Protein AF-A0AAU1N0E9-F1 (afdb_monomer)

Foldseek 3Di:
DDPPDDPDPPQQAFPDKDKFKEWAAQQKKWKFAPPDDPDDFPPPDPVVPQQWGDDQTTIMGGALDHTDIDMDMDGHHPDDGPDDPDAFSDKDKYWHQAQWIAMGHPPHGGRDDIDHHPHTDIDIDTHHDDDHDPVVVVVNVVVVPPPDD

Sequence (149 aa):
MDMHEHPQAEHEEPVRSIEQSVDVERRQFALCDGAALFGDWQLPDRSRQTEMAVNSSGVMVSSTVATHAAAVRLEFWGVEPSAAAAAPIGQVAVSLPCGTLTAWAVPHGPAGPALDLDGPGEYILRVFREGGGEEARARAQWSAGHGEG

Secondary structure (DSSP, 8-state):
-----PPP---PPPSEEEEEEEEEBTTEEEEE-TT--S-------TTTT-SEEEETTEEEEE-SSSSEEEEEEEEE-SS--S--SS--SEEEEEEETTSEEEEEETTTEE-SPPEE-SSSEEEEEEE---S-SHHHHHHHHHHHHSS--

pLDDT: mean 78.4, std 16.08, range [42.03, 96.44]

Radius of gyration: 18.05 Å; Cα contacts (8 Å, |Δi|>4): 274; chains: 1; bounding box: 51×64×35 Å

Solvent-accessible surface area (backbone atoms only — not comparable to full-atom values): 9102 Å² total; per-residue (Å²): 136,81,80,77,77,72,78,72,79,75,79,79,70,60,77,42,73,49,77,40,57,30,51,26,36,89,17,27,30,32,40,26,24,76,77,48,67,98,68,80,76,63,71,50,55,80,90,71,74,48,49,52,24,71,49,86,39,36,37,37,41,58,50,81,51,49,70,50,78,40,84,44,76,50,72,42,61,94,58,84,75,93,71,68,98,58,79,56,72,44,73,46,80,41,57,21,81,68,14,27,42,28,48,23,18,54,92,82,38,77,42,58,76,64,46,77,54,101,48,56,45,78,44,78,49,73,42,73,76,86,78,63,55,69,67,48,41,49,53,55,52,52,62,70,69,72,76,78,131

Nearest PDB structures (foldseek):
  4mqd-assembly1_A  TM=6.641E-01  e=1.451E-03  Bacillus subtilis subsp. subtilis str. 168
  6i86-assembly3_C  TM=6.618E-01  e=1.794E-02  Chondromyces crocatus
  3rfh-assembly2_D  TM=1.947E-01  e=5.590E+00  Saccharomyces cerevisiae S288C

Structure (mmCIF, N/CA/C/O backbone):
data_AF-A0AAU1N0E9-F1
#
_entry.id   AF-A0AAU1N0E9-F1
#
loop_
_atom_site.group_PDB
_atom_site.id
_atom_site.type_symbol
_atom_site.label_atom_id
_atom_site.label_alt_id
_atom_site.label_comp_id
_atom_site.label_asym_id
_atom_site.label_entity_id
_atom_site.label_seq_id
_atom_site.pdbx_PDB_ins_code
_atom_site.Cartn_x
_atom_site.Cartn_y
_atom_site.Cartn_z
_atom_site.occupancy
_atom_site.B_iso_or_equiv
_atom_site.auth_seq_id
_atom_site.auth_comp_id
_atom_site.auth_asym_id
_atom_site.auth_atom_id
_atom_site.pdbx_PDB_model_num
ATOM 1 N N . MET A 1 1 ? -17.017 47.948 0.914 1.00 53.19 1 MET A N 1
ATOM 2 C CA . MET A 1 1 ? -16.204 47.317 -0.150 1.00 53.19 1 MET A CA 1
ATOM 3 C C . MET A 1 1 ? -15.491 46.187 0.548 1.00 53.19 1 MET A C 1
ATOM 5 O O . MET A 1 1 ? -14.397 46.357 1.066 1.00 53.19 1 MET A O 1
ATOM 9 N N . ASP A 1 2 ? -16.228 45.101 0.710 1.00 49.47 2 ASP A N 1
ATOM 10 C CA . ASP A 1 2 ? -15.857 43.972 1.544 1.00 49.47 2 ASP A CA 1
ATOM 11 C C . ASP A 1 2 ? -14.946 43.075 0.717 1.00 49.47 2 ASP A C 1
ATOM 13 O O . ASP A 1 2 ? -15.370 42.441 -0.256 1.00 49.47 2 ASP A O 1
ATOM 17 N N . MET A 1 3 ? -13.659 43.123 1.062 1.00 51.66 3 MET A N 1
ATOM 18 C CA . MET A 1 3 ? -12.660 42.203 0.545 1.00 51.66 3 MET A CA 1
ATOM 19 C C . MET A 1 3 ? -13.084 40.805 0.982 1.00 51.66 3 MET A C 1
ATOM 21 O O . MET A 1 3 ? -13.037 40.480 2.163 1.00 51.66 3 MET A O 1
ATOM 25 N N . HIS A 1 4 ? -13.558 40.012 0.026 1.00 51.84 4 HIS A N 1
ATOM 26 C CA . HIS A 1 4 ? -13.767 38.592 0.235 1.00 51.84 4 HIS A CA 1
ATOM 27 C C . HIS A 1 4 ? -12.384 37.972 0.433 1.00 51.84 4 HIS A C 1
ATOM 29 O O . HIS A 1 4 ? -11.623 37.812 -0.522 1.00 51.84 4 HIS A O 1
ATOM 35 N N . GLU A 1 5 ? -12.044 37.684 1.687 1.00 49.94 5 GLU A N 1
ATOM 36 C CA . GLU A 1 5 ? -10.974 36.757 2.020 1.00 49.94 5 GLU A CA 1
ATOM 37 C C . GLU A 1 5 ? -11.333 35.417 1.376 1.00 49.94 5 GLU A C 1
ATOM 39 O O . GLU A 1 5 ? -12.307 34.760 1.742 1.00 49.94 5 GLU A O 1
ATOM 44 N N . HIS A 1 6 ? -10.581 35.048 0.341 1.00 49.25 6 HIS A N 1
ATOM 45 C CA . HIS A 1 6 ? -10.583 33.685 -0.159 1.00 49.25 6 HIS A CA 1
ATOM 46 C C . HIS A 1 6 ? -10.089 32.796 0.988 1.00 49.25 6 HIS A C 1
ATOM 48 O O . HIS A 1 6 ? -8.965 33.025 1.444 1.00 49.25 6 HIS A O 1
ATOM 54 N N . PRO A 1 7 ? -10.864 31.805 1.463 1.00 50.69 7 PRO A N 1
ATOM 55 C CA . PRO A 1 7 ? -10.317 30.826 2.384 1.00 50.69 7 PRO A CA 1
ATOM 56 C C . PRO A 1 7 ? -9.157 30.145 1.659 1.00 50.69 7 PRO A C 1
ATOM 58 O O . PRO A 1 7 ? -9.334 29.569 0.581 1.00 50.69 7 PRO A O 1
ATOM 61 N N . GLN A 1 8 ? -7.949 30.297 2.202 1.00 48.31 8 GLN A N 1
ATOM 62 C CA . GLN A 1 8 ? -6.824 29.474 1.789 1.00 48.31 8 GLN A CA 1
ATOM 63 C C . GLN A 1 8 ? -7.288 28.033 1.973 1.00 48.31 8 GLN A C 1
ATOM 65 O O . GLN A 1 8 ? -7.763 27.696 3.054 1.00 48.31 8 GLN A O 1
ATOM 70 N N . ALA A 1 9 ? -7.240 27.227 0.910 1.00 49.09 9 ALA A N 1
ATOM 71 C CA . ALA A 1 9 ? -7.505 25.803 1.019 1.00 49.09 9 ALA A CA 1
ATOM 72 C C . ALA A 1 9 ? -6.553 25.269 2.090 1.00 49.09 9 ALA A C 1
ATOM 74 O O . ALA A 1 9 ? -5.336 25.273 1.900 1.00 49.09 9 ALA A O 1
ATOM 75 N N . GLU A 1 10 ? -7.107 24.951 3.255 1.00 52.44 10 GLU A N 1
ATOM 76 C CA . GLU A 1 10 ? -6.361 24.385 4.360 1.00 52.44 10 GLU A CA 1
ATOM 77 C C . GLU A 1 10 ? -5.794 23.079 3.813 1.00 52.44 10 GLU A C 1
ATOM 79 O O . GLU A 1 10 ? -6.543 22.198 3.395 1.00 52.44 10 GLU A O 1
ATOM 84 N N . HIS A 1 11 ? -4.471 23.010 3.676 1.00 54.38 11 HIS A N 1
ATOM 85 C CA . HIS A 1 11 ? -3.808 21.778 3.291 1.00 54.38 11 HIS A CA 1
ATOM 86 C C . HIS A 1 11 ? -4.067 20.793 4.426 1.00 54.38 11 HIS A C 1
ATOM 88 O O . HIS A 1 11 ? -3.412 20.855 5.461 1.00 54.38 11 HIS A O 1
ATOM 94 N N . GLU A 1 12 ? -5.084 19.952 4.264 1.00 71.50 12 GLU A N 1
ATOM 95 C CA . GLU A 1 12 ? -5.344 18.860 5.186 1.00 71.50 12 GLU A CA 1
ATOM 96 C C . GLU A 1 12 ? -4.079 17.995 5.218 1.00 71.50 12 GLU A C 1
ATOM 98 O O . GLU A 1 12 ? -3.540 17.628 4.173 1.00 71.50 12 GLU A O 1
ATOM 103 N N . GLU A 1 13 ? -3.561 17.739 6.415 1.00 84.06 13 GLU A N 1
ATOM 104 C CA . GLU A 1 13 ? -2.393 16.890 6.632 1.00 84.06 13 GLU A CA 1
ATOM 105 C C . GLU A 1 13 ? -2.852 15.484 7.044 1.00 84.06 13 GLU A C 1
ATOM 107 O O . GLU A 1 13 ? -3.912 15.335 7.668 1.00 84.06 13 GLU A O 1
ATOM 112 N N . PRO A 1 14 ? -2.076 14.432 6.729 1.00 91.31 14 PRO A N 1
ATOM 113 C CA . PRO A 1 14 ? -2.400 13.095 7.196 1.00 91.31 14 PRO A CA 1
ATOM 114 C C . PRO A 1 14 ? -2.378 13.050 8.728 1.00 91.31 14 PRO A C 1
ATOM 116 O O . PRO A 1 14 ? -1.497 13.612 9.375 1.00 91.31 14 PRO A O 1
ATOM 119 N N . VAL A 1 15 ? -3.320 12.310 9.315 1.00 93.81 15 VAL A N 1
ATOM 120 C CA . VAL A 1 15 ? -3.398 12.084 10.769 1.00 93.81 15 VAL A CA 1
ATOM 121 C C . VAL A 1 15 ? -2.130 11.393 11.266 1.00 93.81 15 VAL A C 1
ATOM 123 O O . VAL A 1 15 ? -1.621 11.703 12.341 1.00 93.81 15 VAL A O 1
ATOM 126 N N . ARG A 1 16 ? -1.630 10.434 10.480 1.00 95.19 16 ARG A N 1
ATOM 127 C CA . ARG A 1 16 ? -0.379 9.709 10.716 1.00 95.19 16 ARG A CA 1
ATOM 128 C C . ARG A 1 16 ? 0.291 9.412 9.385 1.00 95.19 16 ARG A C 1
ATOM 130 O O . ARG A 1 16 ? -0.388 9.098 8.408 1.00 95.19 16 ARG A O 1
ATOM 137 N N . SER A 1 17 ? 1.616 9.439 9.362 1.00 95.44 17 SER A N 1
ATOM 1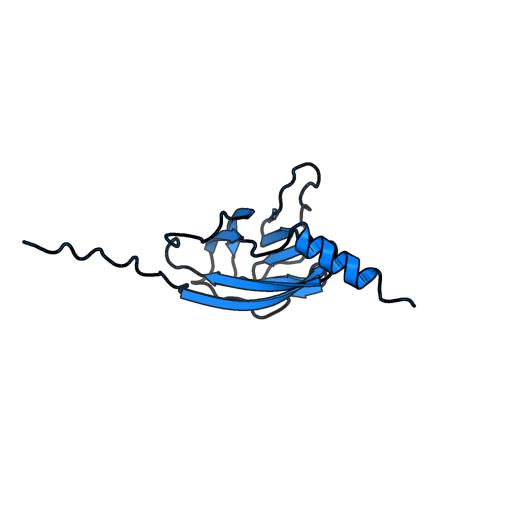38 C CA . SER A 1 17 ? 2.393 9.009 8.206 1.00 95.44 17 SER A CA 1
ATOM 139 C C . SER A 1 17 ? 3.681 8.315 8.626 1.00 95.44 17 SER A C 1
ATOM 141 O O . S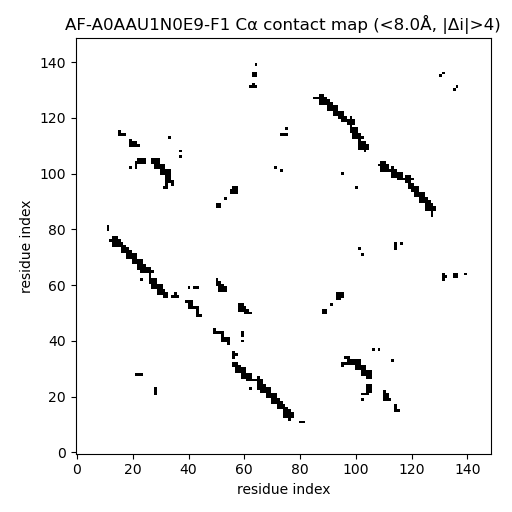ER A 1 17 ? 4.253 8.608 9.677 1.00 95.44 17 SER A O 1
ATOM 143 N N . ILE A 1 18 ? 4.124 7.373 7.798 1.00 96.44 18 ILE A N 1
ATOM 144 C CA . ILE A 1 18 ? 5.448 6.760 7.895 1.00 96.44 18 ILE A CA 1
ATOM 145 C C . ILE A 1 18 ? 6.069 6.660 6.508 1.00 96.44 18 ILE A C 1
ATOM 147 O O . ILE A 1 18 ? 5.372 6.506 5.505 1.00 96.44 18 ILE A O 1
ATOM 151 N N . GLU A 1 19 ? 7.393 6.703 6.465 1.00 95.56 19 GLU A N 1
ATOM 152 C CA . GLU A 1 19 ? 8.175 6.423 5.267 1.00 95.56 19 GLU A CA 1
ATOM 153 C C . GLU A 1 19 ? 9.021 5.175 5.497 1.00 95.56 19 GLU A C 1
ATOM 155 O O . GLU A 1 19 ? 9.612 4.988 6.563 1.00 95.56 19 GLU A O 1
ATOM 160 N N . GLN A 1 20 ? 9.079 4.310 4.490 1.00 94.31 20 GLN A N 1
ATOM 161 C CA . GLN A 1 20 ? 9.893 3.103 4.520 1.00 94.31 20 GLN A CA 1
ATOM 162 C C . GLN A 1 20 ? 10.442 2.764 3.138 1.00 94.31 20 GLN A C 1
ATOM 164 O O . GLN A 1 20 ? 9.890 3.156 2.111 1.00 94.31 20 GLN A O 1
ATOM 169 N N . SER A 1 21 ? 11.531 2.000 3.117 1.00 94.00 21 SER A N 1
ATOM 170 C CA . SER A 1 21 ? 12.049 1.387 1.896 1.00 94.00 21 SER A CA 1
ATOM 171 C C . SER A 1 21 ? 11.503 -0.030 1.775 1.00 94.00 21 SER A C 1
ATOM 173 O O . SER A 1 21 ? 11.501 -0.770 2.756 1.00 94.00 21 SER A O 1
ATOM 175 N N . VAL A 1 22 ? 11.068 -0.422 0.582 1.00 94.44 22 VAL A N 1
ATOM 176 C CA . VAL A 1 22 ? 10.684 -1.801 0.264 1.00 94.44 22 VAL A CA 1
ATOM 177 C C . VAL A 1 22 ? 11.486 -2.302 -0.923 1.00 94.44 22 VAL A C 1
ATOM 179 O O . VAL A 1 22 ? 11.568 -1.638 -1.958 1.00 94.44 22 VAL A O 1
ATOM 182 N N . ASP A 1 23 ? 12.065 -3.489 -0.783 1.00 93.69 23 ASP A N 1
ATOM 183 C CA . ASP A 1 23 ? 12.698 -4.157 -1.909 1.00 93.69 23 ASP A CA 1
ATOM 184 C C . ASP A 1 23 ? 11.617 -4.656 -2.865 1.00 93.69 23 ASP A C 1
ATOM 186 O O . ASP A 1 23 ? 10.774 -5.495 -2.536 1.00 93.69 23 ASP A O 1
ATOM 190 N N . VAL A 1 24 ? 11.634 -4.101 -4.071 1.00 90.44 24 VAL A N 1
ATOM 191 C CA . VAL A 1 24 ? 10.813 -4.566 -5.175 1.00 90.44 24 VAL A CA 1
ATOM 192 C C . VAL A 1 24 ? 11.583 -5.659 -5.879 1.00 90.44 24 VAL A C 1
ATOM 194 O O . VAL A 1 24 ? 12.665 -5.420 -6.414 1.00 90.44 24 VAL A O 1
ATOM 197 N N . GLU A 1 25 ? 10.977 -6.834 -5.963 1.00 86.69 25 GLU A N 1
ATOM 198 C CA . GLU A 1 25 ? 11.468 -7.939 -6.770 1.00 86.69 25 GLU A CA 1
ATOM 199 C C . GLU A 1 25 ? 10.406 -8.348 -7.774 1.00 86.69 25 GLU A C 1
ATOM 201 O O . GLU A 1 25 ? 9.207 -8.261 -7.516 1.00 86.69 25 GLU A O 1
ATOM 206 N N . ARG A 1 26 ? 10.835 -8.798 -8.957 1.00 85.31 26 ARG A N 1
ATOM 207 C CA . ARG A 1 26 ? 9.920 -9.233 -10.027 1.00 85.31 26 ARG A CA 1
ATOM 208 C C . ARG A 1 26 ? 8.838 -8.191 -10.347 1.00 85.31 26 ARG A C 1
ATOM 210 O O . ARG A 1 26 ? 7.754 -8.565 -10.789 1.00 85.31 26 ARG A O 1
ATOM 217 N N . ARG A 1 27 ? 9.164 -6.899 -10.198 1.00 88.19 27 ARG A N 1
ATOM 218 C CA . ARG A 1 27 ? 8.263 -5.749 -10.399 1.00 88.19 27 ARG A CA 1
ATOM 219 C C . ARG A 1 27 ? 7.119 -5.648 -9.393 1.00 88.19 27 ARG A C 1
ATOM 221 O O . ARG A 1 27 ? 6.104 -5.060 -9.742 1.00 88.19 27 ARG A O 1
ATOM 228 N N . GLN A 1 28 ? 7.226 -6.194 -8.188 1.00 89.62 28 GLN A N 1
ATOM 229 C CA . GLN A 1 28 ? 6.114 -6.142 -7.241 1.00 89.62 28 GLN A CA 1
ATOM 230 C C . GLN A 1 28 ? 6.552 -6.022 -5.784 1.00 89.62 28 GLN A C 1
ATOM 232 O O . GLN A 1 28 ? 7.620 -6.485 -5.390 1.00 89.62 28 GLN A O 1
ATOM 237 N N . PHE A 1 29 ? 5.673 -5.413 -5.001 1.00 92.00 29 PHE A N 1
ATOM 238 C CA . PHE A 1 29 ? 5.659 -5.420 -3.541 1.00 92.00 29 PHE A CA 1
ATOM 239 C C . PHE A 1 29 ? 4.192 -5.431 -3.086 1.00 92.00 29 PHE A C 1
ATOM 241 O O . PHE A 1 29 ? 3.292 -5.310 -3.921 1.00 92.00 29 PHE A O 1
ATOM 248 N N . ALA A 1 30 ? 3.923 -5.599 -1.795 1.00 92.06 30 ALA A N 1
ATOM 249 C CA . ALA A 1 30 ? 2.554 -5.592 -1.279 1.00 92.06 30 ALA A CA 1
ATOM 250 C C . ALA A 1 30 ? 2.363 -4.585 -0.140 1.00 92.06 30 ALA A C 1
ATOM 252 O O . ALA A 1 30 ? 3.324 -4.183 0.504 1.00 92.06 30 ALA A O 1
ATOM 253 N N . LEU A 1 31 ? 1.121 -4.173 0.081 1.00 93.19 31 LEU A N 1
ATOM 254 C CA . LEU A 1 31 ? 0.642 -3.375 1.203 1.00 93.19 31 LEU A CA 1
ATOM 255 C C . LEU A 1 31 ? -0.375 -4.233 1.951 1.00 93.19 31 LEU A C 1
ATOM 257 O O . LEU A 1 31 ? -1.402 -4.590 1.374 1.00 93.19 31 LEU A O 1
ATOM 261 N N . CYS A 1 32 ? -0.078 -4.597 3.192 1.00 90.31 32 CYS A N 1
ATOM 262 C CA . CYS A 1 32 ? -0.800 -5.651 3.901 1.00 90.31 32 CYS A CA 1
ATOM 263 C C . CYS A 1 32 ? -1.134 -5.261 5.337 1.00 90.31 32 CYS A C 1
ATOM 265 O O . CYS A 1 32 ? -0.413 -4.474 5.956 1.00 90.31 32 CYS A O 1
ATOM 267 N N . ASP A 1 33 ? -2.177 -5.894 5.872 1.00 90.69 33 ASP A N 1
ATOM 268 C CA . ASP A 1 33 ? -2.430 -5.921 7.313 1.00 90.69 33 ASP A CA 1
ATOM 269 C C . ASP A 1 33 ? -1.299 -6.655 8.058 1.00 90.69 33 ASP A C 1
ATOM 271 O O . ASP A 1 33 ? -0.659 -7.559 7.508 1.00 90.69 33 ASP A O 1
ATOM 275 N N . GLY A 1 34 ? -1.059 -6.299 9.322 1.00 81.31 34 GLY A N 1
ATOM 276 C CA . GLY A 1 34 ? -0.041 -6.944 10.156 1.00 81.31 34 GLY A CA 1
ATOM 277 C C . GLY A 1 34 ? -0.240 -8.453 10.367 1.00 81.31 34 GLY A C 1
ATOM 278 O O . GLY A 1 34 ? 0.744 -9.159 10.586 1.00 81.31 34 GLY A O 1
ATOM 279 N N . ALA A 1 35 ? -1.471 -8.969 10.267 1.00 77.31 35 ALA A N 1
ATOM 280 C CA . ALA A 1 35 ? -1.770 -10.402 10.356 1.00 77.31 35 ALA A CA 1
ATOM 281 C C . ALA A 1 35 ? -1.838 -11.116 8.998 1.00 77.31 35 ALA A C 1
ATOM 283 O O . ALA A 1 35 ? -2.162 -12.307 8.953 1.00 77.31 35 ALA A O 1
ATOM 284 N N . ALA A 1 36 ? -1.544 -10.433 7.888 1.00 73.06 36 ALA A N 1
ATOM 285 C CA . ALA A 1 36 ? -1.562 -11.054 6.572 1.00 73.06 36 ALA A CA 1
ATOM 286 C C . ALA A 1 36 ? -0.567 -12.226 6.506 1.00 73.06 36 ALA A C 1
ATOM 288 O O . ALA A 1 36 ? 0.642 -12.057 6.656 1.00 73.06 36 ALA A O 1
ATOM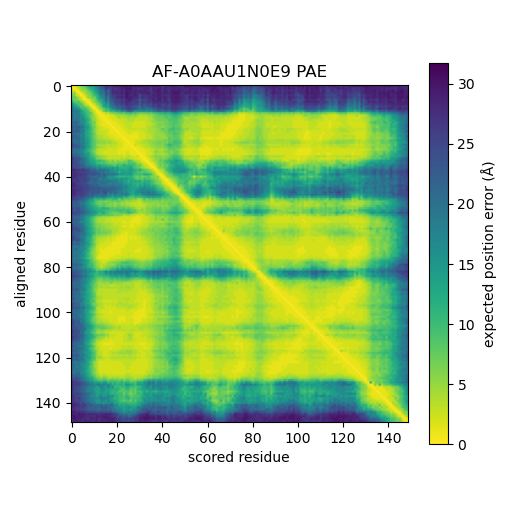 289 N N . LEU A 1 37 ? -1.074 -13.431 6.245 1.00 65.19 37 LEU A N 1
ATOM 290 C CA . LEU A 1 37 ? -0.236 -14.570 5.889 1.00 65.19 37 LEU A CA 1
ATOM 291 C C . LEU A 1 37 ? 0.081 -14.482 4.397 1.00 65.19 37 LEU A C 1
ATOM 293 O O . LEU A 1 37 ? -0.803 -14.223 3.580 1.00 65.19 37 LEU A O 1
ATOM 297 N N . PHE A 1 38 ? 1.340 -14.709 4.021 1.00 60.53 38 PHE A N 1
ATOM 298 C CA . PHE A 1 38 ? 1.709 -14.782 2.612 1.00 60.53 38 PHE A CA 1
ATOM 299 C C . PHE A 1 38 ? 1.106 -16.053 1.990 1.00 60.53 38 PHE A C 1
ATOM 301 O O . PHE A 1 38 ? 1.684 -17.135 2.064 1.00 60.53 38 PHE A O 1
ATOM 308 N N . GLY A 1 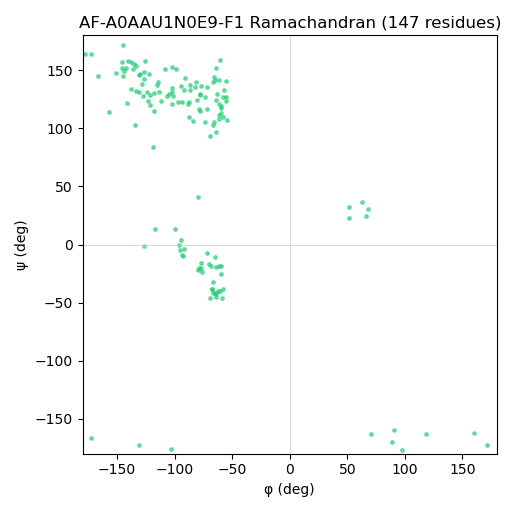39 ? -0.083 -15.920 1.407 1.00 55.94 39 GLY A N 1
ATOM 309 C CA . GLY A 1 39 ? -0.832 -16.986 0.750 1.00 55.94 39 GLY A CA 1
ATOM 310 C C . GLY A 1 39 ? -1.973 -16.393 -0.076 1.00 55.94 39 GLY A C 1
ATOM 311 O O . GLY A 1 39 ? -2.521 -15.358 0.282 1.00 55.94 39 GLY A O 1
ATOM 312 N N . ASP A 1 40 ? -2.285 -17.008 -1.216 1.00 59.28 40 ASP A N 1
ATOM 313 C CA . ASP A 1 40 ? -3.410 -16.647 -2.097 1.00 59.28 40 ASP A CA 1
ATOM 314 C C . ASP A 1 40 ? -3.381 -15.245 -2.729 1.00 59.28 40 ASP A C 1
ATOM 316 O O . ASP A 1 40 ? -4.408 -14.604 -2.961 1.00 59.28 40 ASP A O 1
ATOM 320 N N . TRP A 1 41 ? -2.195 -14.761 -3.098 1.00 63.09 41 TRP A N 1
ATOM 321 C CA . TRP A 1 41 ? -2.108 -13.628 -4.016 1.00 63.09 41 TRP A CA 1
ATOM 322 C C . TRP A 1 41 ? -2.456 -14.075 -5.438 1.00 63.09 41 TRP A C 1
ATOM 324 O O . TRP A 1 41 ? -1.643 -14.703 -6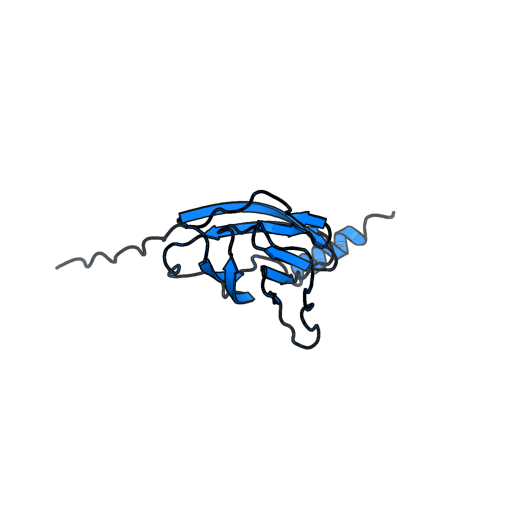.121 1.00 63.09 41 TRP A O 1
ATOM 334 N N . GLN A 1 42 ? -3.647 -13.715 -5.920 1.00 56.78 42 GLN A N 1
ATOM 335 C CA . GLN A 1 42 ? -3.893 -13.698 -7.358 1.00 56.78 42 GLN A CA 1
ATOM 336 C C . GLN A 1 42 ? -3.014 -12.603 -7.962 1.00 56.78 42 GLN A C 1
ATOM 338 O O . GLN A 1 42 ? -3.261 -11.415 -7.767 1.00 56.78 42 GLN A O 1
ATOM 343 N N . LEU A 1 43 ? -1.940 -13.010 -8.643 1.00 56.81 43 LEU A N 1
ATOM 344 C CA . LEU A 1 43 ? -1.055 -12.077 -9.334 1.00 56.81 43 LEU A CA 1
ATOM 345 C C . LEU A 1 43 ? -1.881 -11.227 -10.310 1.00 56.81 43 LEU A C 1
ATOM 347 O O . LEU A 1 43 ? -2.769 -11.776 -10.972 1.00 56.81 43 LEU A O 1
ATOM 351 N N . PRO A 1 44 ? -1.588 -9.920 -10.435 1.00 54.59 44 PRO A N 1
ATOM 352 C CA . PRO A 1 44 ? -2.284 -9.081 -11.394 1.00 54.59 44 PRO A CA 1
ATOM 353 C C . PRO A 1 44 ? -2.155 -9.699 -12.785 1.00 54.59 44 PRO A C 1
ATOM 355 O O . PRO A 1 44 ? -1.056 -10.036 -13.242 1.00 54.59 44 PRO A O 1
ATOM 358 N N . ASP A 1 45 ? -3.299 -9.893 -13.440 1.00 50.84 45 ASP A N 1
ATOM 359 C CA . ASP A 1 45 ? -3.345 -10.429 -14.790 1.00 50.84 45 ASP A CA 1
ATOM 360 C C . ASP A 1 45 ? -2.595 -9.463 -15.711 1.00 50.84 45 ASP A C 1
ATOM 362 O O . ASP A 1 45 ? -3.034 -8.340 -15.975 1.00 50.84 45 ASP A O 1
ATOM 366 N N . ARG A 1 46 ? -1.438 -9.910 -16.211 1.00 51.91 46 ARG A N 1
ATOM 367 C CA . ARG A 1 46 ? -0.572 -9.113 -17.088 1.00 51.91 46 ARG A CA 1
ATOM 368 C C . ARG A 1 46 ? -1.276 -8.690 -18.380 1.00 51.91 46 ARG A C 1
ATOM 370 O O . ARG A 1 46 ? -0.811 -7.755 -19.025 1.00 51.91 46 ARG A O 1
ATOM 377 N N . SER A 1 47 ? -2.377 -9.349 -18.756 1.00 46.22 47 SER A N 1
ATOM 378 C CA . SER A 1 47 ? -3.190 -8.983 -19.919 1.00 46.22 47 SER A CA 1
ATOM 379 C C . SER A 1 47 ? -4.124 -7.794 -19.665 1.00 46.22 47 SER A C 1
ATOM 381 O O . SER A 1 47 ? -4.529 -7.132 -20.619 1.00 46.22 47 SER A O 1
ATOM 383 N N . ARG A 1 48 ? -4.431 -7.475 -18.398 1.00 45.81 48 ARG A N 1
ATOM 384 C CA . ARG A 1 48 ? -5.389 -6.421 -18.020 1.00 45.81 48 ARG A CA 1
ATOM 385 C C . ARG A 1 48 ? -4.761 -5.065 -17.698 1.00 45.81 48 ARG A C 1
ATOM 387 O O . ARG A 1 48 ? -5.499 -4.137 -17.392 1.00 45.81 48 ARG A O 1
ATOM 394 N N . GLN A 1 49 ? -3.432 -4.938 -17.765 1.00 52.53 49 GLN A N 1
ATOM 395 C CA . GLN A 1 49 ? -2.697 -3.712 -17.397 1.00 52.53 49 GLN A CA 1
ATOM 396 C C . GLN A 1 49 ? -3.048 -3.164 -15.999 1.00 52.53 49 GLN A C 1
ATOM 398 O O . GLN A 1 49 ? -2.869 -1.980 -15.732 1.00 52.53 49 GLN A O 1
ATOM 403 N N . THR A 1 50 ? -3.555 -3.995 -15.090 1.00 58.72 50 THR A N 1
ATOM 404 C CA . THR A 1 50 ? -3.897 -3.540 -13.743 1.00 58.72 50 THR A CA 1
ATOM 405 C C . THR A 1 50 ? -2.625 -3.431 -12.916 1.00 58.72 50 THR A C 1
ATOM 407 O O . THR A 1 50 ? -1.964 -4.434 -12.650 1.00 58.72 50 THR A O 1
ATOM 410 N N . GLU A 1 51 ? -2.282 -2.209 -12.509 1.00 76.75 51 GLU A N 1
ATOM 411 C CA . GLU A 1 51 ? -1.086 -1.923 -11.703 1.00 76.75 51 GLU A CA 1
ATOM 412 C C . GLU A 1 51 ? -1.226 -2.407 -10.249 1.00 76.75 51 GLU A C 1
ATOM 414 O O . GLU A 1 51 ? -0.248 -2.410 -9.503 1.00 76.75 51 GLU A O 1
ATOM 419 N N . ME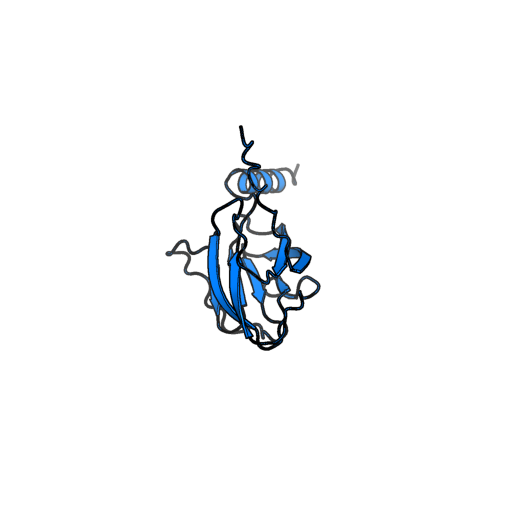T A 1 52 ? -2.422 -2.869 -9.867 1.00 83.06 52 MET A N 1
ATOM 420 C CA . MET A 1 52 ? -2.745 -3.414 -8.553 1.00 83.06 52 MET A CA 1
ATOM 421 C C . MET A 1 52 ? -3.487 -4.752 -8.661 1.00 83.06 52 MET A C 1
ATOM 423 O O . MET A 1 52 ? -4.310 -4.947 -9.556 1.00 83.06 52 MET A O 1
ATOM 427 N N . ALA A 1 53 ? -3.228 -5.648 -7.710 1.00 81.38 53 ALA A N 1
ATOM 428 C CA . ALA A 1 53 ? -4.052 -6.825 -7.434 1.00 81.38 53 ALA A CA 1
ATOM 429 C C . ALA A 1 53 ? -4.433 -6.854 -5.957 1.00 81.38 53 ALA A C 1
ATOM 431 O O . ALA A 1 53 ? -3.668 -6.398 -5.114 1.00 81.38 53 ALA A O 1
ATOM 432 N N . VAL A 1 54 ? -5.609 -7.384 -5.641 1.00 79.31 54 VAL A N 1
ATOM 433 C CA . VAL A 1 54 ? -6.202 -7.279 -4.304 1.00 79.31 54 VAL A CA 1
ATOM 434 C C . VAL A 1 54 ? -6.594 -8.664 -3.827 1.00 79.31 54 VAL A C 1
ATOM 436 O O . VAL A 1 54 ? -7.137 -9.452 -4.600 1.00 79.31 54 VAL A O 1
ATOM 439 N N . ASN A 1 55 ? -6.325 -8.955 -2.561 1.00 75.12 55 ASN A N 1
ATOM 440 C CA . ASN A 1 55 ? -6.849 -10.133 -1.883 1.00 75.12 55 ASN A CA 1
ATOM 441 C C . ASN A 1 55 ? -7.461 -9.736 -0.530 1.00 75.12 55 ASN A C 1
ATOM 443 O O . ASN A 1 55 ? -7.587 -8.556 -0.207 1.00 75.12 55 ASN A O 1
ATOM 447 N N . SER A 1 56 ? -7.849 -10.730 0.266 1.00 71.12 56 SER A N 1
ATOM 448 C CA . SER A 1 56 ? -8.447 -10.529 1.591 1.00 71.12 56 SER A CA 1
ATOM 449 C C . SER A 1 56 ? -7.517 -9.886 2.624 1.00 71.12 56 SER A C 1
ATOM 451 O O . SER A 1 56 ? -7.975 -9.560 3.712 1.00 71.12 56 SER A O 1
ATOM 453 N N . SER A 1 57 ? -6.224 -9.758 2.330 1.00 73.38 57 SER A N 1
ATOM 454 C CA . SER A 1 57 ? -5.191 -9.407 3.311 1.00 73.38 57 SER A CA 1
ATOM 455 C C . SER A 1 57 ? -4.334 -8.212 2.890 1.00 73.38 57 SER A C 1
ATOM 457 O O . SER A 1 57 ? -3.457 -7.793 3.647 1.00 73.38 57 SER A O 1
ATOM 459 N N . GLY A 1 58 ? -4.582 -7.646 1.705 1.00 85.00 58 GLY A N 1
ATOM 460 C CA . GLY A 1 58 ? -3.883 -6.467 1.226 1.00 85.00 58 GLY A CA 1
ATOM 461 C C . GLY A 1 58 ? -3.957 -6.256 -0.284 1.00 85.00 58 GLY A C 1
ATOM 462 O O . GLY A 1 58 ? -4.787 -6.820 -1.002 1.00 85.00 58 GLY A O 1
ATOM 463 N N . VAL A 1 59 ? -3.043 -5.417 -0.763 1.00 89.31 59 VAL A N 1
ATOM 464 C CA . VAL A 1 59 ? -2.909 -5.034 -2.167 1.00 89.31 59 VAL A CA 1
ATOM 465 C C . VAL A 1 59 ? -1.479 -5.251 -2.628 1.00 89.31 59 VAL A C 1
ATOM 467 O O . VAL A 1 59 ? -0.538 -4.740 -2.035 1.00 89.31 59 VAL A O 1
ATOM 470 N N . MET A 1 60 ? -1.310 -5.965 -3.732 1.00 89.56 60 MET A N 1
ATOM 471 C CA . MET A 1 60 ? -0.051 -6.039 -4.451 1.00 89.56 60 MET A CA 1
ATOM 472 C C . MET A 1 60 ? 0.054 -4.888 -5.442 1.00 89.56 60 MET A C 1
ATOM 474 O O . MET A 1 60 ? -0.877 -4.647 -6.209 1.00 89.56 60 MET A O 1
ATOM 478 N N . VAL A 1 61 ? 1.198 -4.214 -5.452 1.00 89.62 61 VAL A N 1
ATOM 479 C CA . VAL A 1 61 ? 1.480 -3.053 -6.295 1.00 89.62 61 VAL A CA 1
ATOM 480 C C . VAL A 1 61 ? 2.567 -3.406 -7.302 1.00 89.62 61 VAL A C 1
ATOM 482 O O . VAL A 1 61 ? 3.618 -3.943 -6.948 1.00 89.62 61 VAL A O 1
ATOM 485 N N . SER A 1 62 ? 2.315 -3.091 -8.571 1.00 87.44 62 SER A N 1
ATOM 486 C CA . SER A 1 62 ? 3.259 -3.301 -9.666 1.00 87.44 62 SER A CA 1
ATOM 487 C C . SER A 1 62 ? 4.208 -2.114 -9.824 1.00 87.44 62 SER A C 1
ATOM 489 O O . SER A 1 62 ? 3.798 -0.954 -9.842 1.00 87.44 62 SER A O 1
ATOM 491 N N . SER A 1 63 ? 5.487 -2.405 -10.038 1.00 86.38 63 SER A N 1
ATOM 492 C CA . SER A 1 63 ? 6.508 -1.430 -10.402 1.00 86.38 63 SER A CA 1
ATOM 493 C C . SER A 1 63 ? 6.850 -1.482 -11.890 1.00 86.38 63 SER A C 1
ATOM 495 O O . SER A 1 63 ? 6.770 -2.508 -12.568 1.00 86.38 63 SER A O 1
ATOM 497 N N . THR A 1 64 ? 7.298 -0.345 -12.415 1.00 82.50 64 THR A N 1
ATOM 498 C CA . THR A 1 64 ? 7.800 -0.241 -13.790 1.00 82.50 64 THR A CA 1
ATOM 499 C C . THR A 1 64 ? 9.219 -0.793 -13.953 1.00 82.50 64 THR A C 1
ATOM 501 O O . THR A 1 64 ? 9.616 -1.080 -15.088 1.00 82.50 64 THR A O 1
ATOM 504 N N . VAL A 1 65 ? 9.949 -0.983 -12.845 1.00 82.62 65 VAL A N 1
ATOM 505 C CA . VAL A 1 65 ? 11.326 -1.499 -12.776 1.00 82.62 65 VAL A CA 1
ATOM 506 C C . VAL A 1 65 ? 11.333 -2.851 -12.055 1.00 82.62 65 VAL A C 1
ATOM 508 O O . VAL A 1 65 ? 10.595 -3.060 -11.096 1.00 82.62 65 VAL A O 1
ATOM 511 N N . ALA A 1 66 ? 12.134 -3.800 -12.554 1.00 83.00 66 ALA A N 1
ATOM 512 C CA . ALA A 1 66 ? 12.103 -5.194 -12.099 1.00 83.00 66 ALA A CA 1
ATOM 513 C C . ALA A 1 66 ? 12.627 -5.410 -10.685 1.00 83.00 66 ALA A C 1
ATOM 515 O O . ALA A 1 66 ? 11.967 -6.103 -9.911 1.00 83.00 66 ALA A O 1
ATOM 516 N N . THR A 1 67 ? 13.773 -4.810 -10.379 1.00 87.69 67 THR A N 1
ATOM 517 C CA . THR A 1 67 ? 14.438 -4.958 -9.091 1.00 87.69 67 THR A CA 1
ATOM 518 C C . THR A 1 67 ? 15.030 -3.621 -8.683 1.00 87.69 67 THR A C 1
ATOM 520 O O . THR A 1 67 ? 15.792 -3.043 -9.456 1.00 87.69 67 THR A O 1
ATOM 523 N N . HIS A 1 68 ? 14.627 -3.108 -7.523 1.00 88.69 68 HIS A N 1
ATOM 524 C CA . HIS A 1 68 ? 15.149 -1.883 -6.900 1.00 88.69 68 HIS A CA 1
ATOM 525 C C . HIS A 1 68 ? 14.558 -1.734 -5.493 1.00 88.69 68 HIS A C 1
ATOM 527 O O . HIS A 1 68 ? 13.524 -2.329 -5.199 1.00 88.69 68 HIS A O 1
ATOM 533 N N . ALA A 1 69 ? 15.160 -0.885 -4.666 1.00 90.88 69 ALA A N 1
ATOM 534 C CA . ALA A 1 69 ? 14.516 -0.381 -3.461 1.00 90.88 69 ALA A CA 1
ATOM 535 C C . ALA A 1 69 ? 13.565 0.772 -3.831 1.00 90.88 69 ALA A C 1
ATOM 537 O O . ALA A 1 69 ? 13.983 1.741 -4.473 1.00 90.88 69 ALA A O 1
ATOM 538 N N . ALA A 1 70 ? 12.293 0.662 -3.452 1.00 91.44 70 ALA A N 1
ATOM 539 C CA . ALA A 1 70 ? 11.293 1.710 -3.613 1.00 91.44 70 ALA A CA 1
ATOM 540 C C . ALA A 1 70 ? 11.049 2.42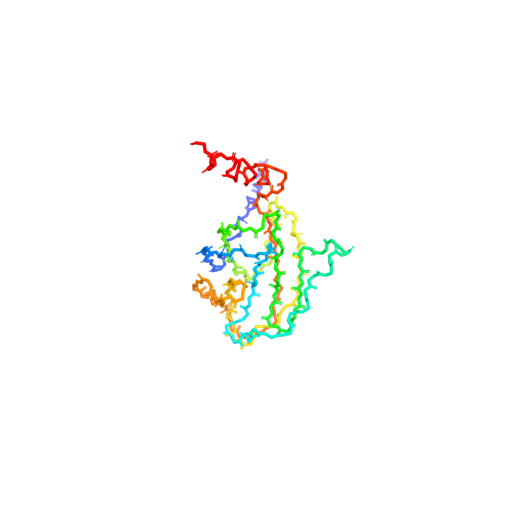2 -2.279 1.00 91.44 70 ALA A C 1
ATOM 542 O O . ALA A 1 70 ? 10.863 1.772 -1.252 1.00 91.44 70 ALA A O 1
ATOM 543 N N . ALA A 1 71 ? 10.999 3.753 -2.304 1.00 92.94 71 ALA A N 1
ATOM 544 C CA . ALA A 1 71 ? 10.498 4.529 -1.177 1.00 92.94 71 ALA A CA 1
ATOM 545 C C . ALA A 1 71 ? 8.965 4.487 -1.180 1.00 92.94 71 ALA A C 1
ATOM 547 O O . ALA A 1 71 ? 8.332 4.768 -2.198 1.00 92.94 71 ALA A O 1
ATOM 548 N N . VAL A 1 72 ? 8.378 4.129 -0.044 1.00 94.38 72 VAL A N 1
ATOM 549 C CA . VAL A 1 72 ? 6.934 4.070 0.167 1.00 94.38 72 VAL A CA 1
ATOM 550 C C . VAL A 1 72 ? 6.588 4.970 1.338 1.00 94.38 72 VAL A C 1
ATOM 552 O O . VAL A 1 72 ? 7.094 4.778 2.443 1.00 94.38 72 VAL A O 1
ATOM 555 N N . ARG A 1 73 ? 5.694 5.927 1.093 1.00 94.88 73 ARG A N 1
ATOM 556 C CA . ARG A 1 73 ? 5.058 6.731 2.132 1.00 94.88 73 ARG A CA 1
ATOM 557 C C . ARG A 1 73 ? 3.648 6.205 2.358 1.00 94.88 73 ARG A C 1
ATOM 559 O O . ARG A 1 73 ? 2.858 6.135 1.419 1.00 94.88 73 ARG A O 1
ATOM 566 N N . LEU A 1 74 ? 3.362 5.791 3.586 1.00 95.38 74 LEU A N 1
ATOM 567 C CA . LEU A 1 74 ? 2.031 5.376 4.011 1.00 95.38 74 LEU A CA 1
ATOM 568 C C . LEU A 1 74 ? 1.420 6.513 4.815 1.00 95.38 74 LEU A C 1
ATOM 570 O O . LEU A 1 74 ? 2.056 7.037 5.726 1.00 95.38 74 LEU A O 1
ATOM 574 N N . GLU A 1 75 ? 0.189 6.879 4.482 1.00 95.19 75 GLU A N 1
ATOM 575 C CA . GLU A 1 75 ? -0.527 7.983 5.107 1.00 95.19 75 GLU A CA 1
ATOM 576 C C . GLU A 1 75 ? -1.922 7.520 5.514 1.00 95.19 75 GLU A C 1
ATOM 578 O O . GLU A 1 75 ? -2.655 6.930 4.716 1.00 95.19 75 GLU A O 1
ATOM 583 N N . PHE A 1 76 ? -2.294 7.808 6.755 1.00 95.19 76 PHE A N 1
ATOM 584 C CA . PHE A 1 76 ? -3.643 7.614 7.253 1.00 95.19 76 PHE A CA 1
ATOM 585 C C . PHE A 1 76 ? -4.341 8.964 7.367 1.00 95.19 76 PHE A C 1
ATOM 587 O O . PHE A 1 76 ? -3.824 9.902 7.975 1.00 95.19 76 PHE A O 1
ATOM 594 N N . TRP A 1 77 ? -5.538 9.031 6.800 1.00 93.38 77 TRP A N 1
ATOM 595 C CA . TRP A 1 77 ? -6.340 10.235 6.698 1.00 93.38 77 TRP A CA 1
ATOM 596 C C . TRP A 1 77 ? -7.686 10.007 7.388 1.00 93.38 77 TRP A C 1
ATOM 598 O O . TRP A 1 77 ? -8.361 9.016 7.112 1.00 93.38 77 TRP A O 1
ATOM 608 N N 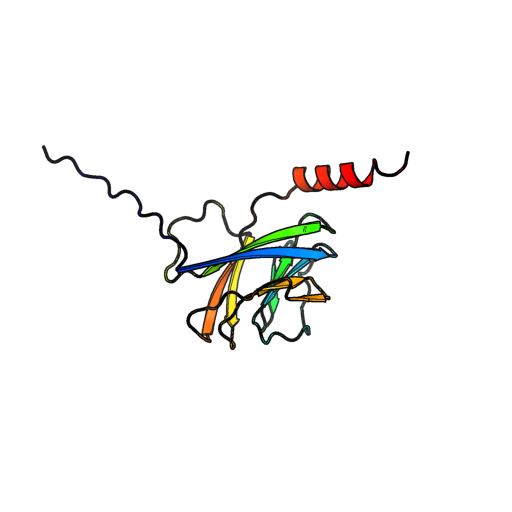. GLY A 1 78 ? -8.076 10.913 8.289 1.00 87.88 78 GLY A N 1
ATOM 609 C CA . GLY A 1 78 ? -9.379 10.855 8.967 1.00 87.88 78 GLY A CA 1
ATOM 610 C C . GLY A 1 78 ? -10.541 11.325 8.085 1.00 87.88 78 GLY A C 1
ATOM 611 O O . GLY A 1 78 ? -11.696 10.985 8.334 1.00 87.88 78 GLY A O 1
ATOM 612 N N . VAL A 1 79 ? -10.227 12.086 7.040 1.00 85.44 79 VAL A N 1
ATOM 613 C CA . VAL A 1 79 ? -11.145 12.576 6.011 1.00 85.44 79 VAL A CA 1
ATOM 614 C C . VAL A 1 79 ? -10.476 12.440 4.653 1.00 85.44 79 VAL A C 1
ATOM 616 O O . VAL A 1 79 ? -9.255 12.346 4.554 1.00 85.44 79 VAL A O 1
ATOM 619 N N . GLU A 1 80 ? -11.275 12.379 3.597 1.00 80.81 80 GLU A N 1
ATOM 620 C CA . GLU A 1 80 ? -10.736 12.283 2.248 1.00 80.81 80 GLU A CA 1
ATOM 621 C C . GLU A 1 80 ? -9.935 13.549 1.886 1.00 80.81 80 GLU A C 1
ATOM 623 O O . GLU A 1 80 ? -10.517 14.632 1.929 1.00 80.81 80 GLU A O 1
ATOM 628 N N . PRO A 1 81 ? -8.650 13.441 1.488 1.00 78.81 81 PRO A N 1
ATOM 629 C CA . PRO A 1 81 ? -7.867 14.614 1.116 1.00 78.81 81 PRO A CA 1
ATOM 630 C C . PRO A 1 81 ? -8.473 15.306 -0.110 1.00 78.81 81 PRO A C 1
ATOM 632 O O . PRO A 1 81 ? -8.717 14.673 -1.142 1.00 78.81 81 PRO A O 1
ATOM 635 N N . SER A 1 82 ? -8.677 16.618 -0.001 1.00 67.38 82 SER A N 1
ATOM 636 C CA . SER A 1 82 ? -9.380 17.456 -0.984 1.00 67.38 82 SER A CA 1
ATOM 637 C C . SER A 1 82 ? -8.702 17.568 -2.359 1.00 67.38 82 SER A C 1
ATOM 639 O O . SER A 1 82 ? -9.372 17.877 -3.347 1.00 67.38 82 SER A O 1
ATOM 641 N N . ALA A 1 83 ? -7.404 17.271 -2.469 1.00 59.12 83 ALA A N 1
ATOM 642 C CA . ALA A 1 83 ? -6.711 17.166 -3.751 1.00 59.12 83 ALA A CA 1
ATOM 643 C C . ALA A 1 83 ? -5.455 16.290 -3.646 1.00 59.12 83 ALA A C 1
ATOM 645 O O . ALA A 1 83 ? -4.462 16.677 -3.034 1.00 59.12 83 ALA A O 1
ATOM 646 N N . ALA A 1 84 ? -5.453 15.135 -4.311 1.00 61.84 84 ALA A N 1
ATOM 647 C CA . ALA A 1 84 ? -4.199 14.455 -4.607 1.00 61.84 84 ALA A CA 1
ATOM 648 C C . ALA A 1 84 ? -3.512 15.155 -5.790 1.00 61.84 84 ALA A C 1
ATOM 650 O O . ALA A 1 84 ? -4.159 15.464 -6.792 1.00 61.84 84 ALA A O 1
ATOM 651 N N . ALA A 1 85 ? -2.197 15.376 -5.703 1.00 62.38 85 ALA A N 1
ATOM 652 C CA . ALA A 1 85 ? -1.415 16.001 -6.777 1.00 62.38 85 ALA A CA 1
ATOM 653 C C . ALA A 1 85 ? -1.431 15.194 -8.094 1.00 62.38 85 ALA A C 1
ATOM 655 O O . ALA A 1 85 ? -1.130 15.730 -9.161 1.00 62.38 85 ALA A O 1
ATOM 656 N N . ALA A 1 86 ? -1.797 13.910 -8.027 1.00 71.25 86 ALA A N 1
ATOM 657 C CA . ALA A 1 86 ? -1.917 13.005 -9.160 1.00 71.25 86 ALA A CA 1
ATOM 658 C C . ALA A 1 86 ? -3.145 12.095 -9.009 1.00 71.25 86 ALA A C 1
ATOM 660 O O . ALA A 1 86 ? -3.621 11.848 -7.901 1.00 71.25 86 ALA A O 1
ATOM 661 N N . ALA A 1 87 ? -3.635 11.552 -10.126 1.00 80.06 87 ALA A N 1
ATOM 662 C CA . ALA A 1 87 ? -4.636 10.491 -10.088 1.00 80.06 87 ALA A CA 1
ATOM 663 C C . ALA A 1 87 ? -4.026 9.206 -9.484 1.00 80.06 87 ALA A C 1
ATOM 665 O O . ALA A 1 87 ? -2.878 8.876 -9.804 1.00 80.06 87 ALA A O 1
ATOM 666 N N . PRO A 1 88 ? -4.760 8.467 -8.634 1.00 85.50 88 PRO A N 1
ATOM 667 C CA . PRO A 1 88 ? -4.260 7.214 -8.084 1.00 85.50 88 PRO A CA 1
ATOM 668 C C . PRO A 1 88 ? -4.095 6.166 -9.193 1.00 85.50 88 PRO A C 1
ATOM 670 O O . PRO A 1 88 ? -4.921 6.078 -10.102 1.00 85.50 88 PRO A O 1
ATOM 673 N N . ILE A 1 89 ? -3.062 5.323 -9.086 1.00 85.06 89 ILE A N 1
ATOM 674 C CA . ILE A 1 89 ? -2.913 4.137 -9.951 1.00 85.06 89 ILE A CA 1
ATOM 675 C C . ILE A 1 89 ? -3.985 3.081 -9.641 1.00 85.06 89 ILE A C 1
ATOM 677 O O . ILE A 1 89 ? -4.275 2.212 -10.461 1.00 85.06 89 ILE A O 1
ATOM 681 N N . GLY A 1 90 ? -4.601 3.180 -8.462 1.00 85.62 90 GLY A N 1
ATOM 682 C CA . GLY A 1 90 ? -5.819 2.470 -8.122 1.00 85.62 90 GLY A CA 1
ATOM 683 C C . GLY A 1 90 ? -6.327 2.810 -6.726 1.00 85.62 90 GLY A C 1
ATOM 684 O O . GLY A 1 90 ? -5.625 3.378 -5.885 1.00 85.62 90 GLY A O 1
ATOM 685 N N . GLN A 1 91 ? -7.587 2.456 -6.505 1.00 88.00 91 GLN A N 1
ATOM 686 C CA . GLN A 1 91 ? -8.291 2.632 -5.246 1.00 88.00 91 GLN A CA 1
ATOM 687 C C . GLN A 1 91 ? -9.116 1.381 -4.968 1.00 88.00 91 GLN A C 1
ATOM 689 O O . GLN A 1 91 ? -9.818 0.893 -5.855 1.00 88.00 91 GLN A O 1
ATOM 694 N N . VAL A 1 92 ? -9.050 0.873 -3.741 1.00 87.19 92 VAL A N 1
ATOM 695 C CA . VAL A 1 92 ? -9.795 -0.323 -3.346 1.00 87.19 92 VAL A CA 1
ATOM 696 C C . VAL A 1 92 ? -10.135 -0.312 -1.858 1.00 87.19 92 VAL A C 1
ATOM 698 O O . VAL A 1 92 ? -9.383 0.224 -1.049 1.00 87.19 92 VAL A O 1
ATOM 701 N N . ALA A 1 93 ? -11.277 -0.900 -1.503 1.00 88.38 93 ALA A N 1
ATOM 702 C CA . ALA A 1 93 ? -11.619 -1.189 -0.118 1.00 88.38 93 ALA A CA 1
ATOM 703 C C . ALA A 1 93 ? -10.860 -2.435 0.361 1.00 88.38 93 ALA A C 1
ATOM 705 O O . ALA A 1 93 ? -10.882 -3.470 -0.306 1.00 88.38 93 ALA A O 1
ATOM 706 N N . VAL A 1 94 ? -10.201 -2.335 1.511 1.00 87.19 94 VAL A N 1
ATOM 707 C CA . VAL A 1 94 ? -9.462 -3.428 2.151 1.00 87.19 94 VAL A CA 1
ATOM 708 C C . VAL A 1 94 ? -9.925 -3.604 3.589 1.00 87.19 94 VAL A C 1
ATOM 710 O O . VAL A 1 94 ? -10.201 -2.628 4.283 1.00 87.19 94 VAL A O 1
ATOM 713 N N . SER A 1 95 ? -9.995 -4.853 4.041 1.00 88.75 95 SER A N 1
ATOM 714 C CA . SER A 1 95 ? -10.255 -5.177 5.442 1.00 88.75 95 SER A CA 1
ATOM 715 C C . SER A 1 95 ? -8.924 -5.350 6.170 1.00 88.75 95 SER A C 1
ATOM 717 O O . SER A 1 95 ? -8.100 -6.166 5.758 1.00 88.75 95 SER A O 1
ATOM 719 N N . LEU A 1 96 ? -8.709 -4.567 7.228 1.00 91.12 96 LEU A N 1
ATOM 720 C CA . LEU A 1 96 ? -7.489 -4.558 8.038 1.00 91.12 96 LEU A CA 1
ATOM 721 C C . LEU A 1 96 ? -7.851 -4.945 9.483 1.00 91.12 96 LEU A C 1
ATOM 723 O O . LEU A 1 96 ? -8.125 -4.071 10.311 1.00 91.12 96 LEU A O 1
ATOM 727 N N . PRO A 1 97 ? -7.949 -6.252 9.796 1.00 91.06 97 PRO A N 1
ATOM 728 C CA . PRO A 1 97 ? -8.440 -6.740 11.085 1.00 91.06 97 PRO A CA 1
ATOM 729 C C . PRO A 1 97 ? -7.490 -6.482 12.261 1.00 91.06 97 PRO A C 1
ATOM 731 O O . PRO A 1 97 ? -7.928 -6.567 13.408 1.00 91.06 97 PRO A O 1
ATOM 734 N N . CYS A 1 98 ? -6.215 -6.167 12.020 1.00 92.12 98 CYS A N 1
ATOM 735 C CA . CYS A 1 98 ? -5.301 -5.733 13.075 1.00 92.12 98 CYS A CA 1
ATOM 736 C C . CYS A 1 98 ? -5.255 -4.213 13.234 1.00 92.12 98 CYS A C 1
ATOM 738 O O . CYS A 1 98 ? -4.683 -3.737 14.213 1.00 92.12 98 CYS A O 1
ATOM 740 N N . GLY A 1 99 ? -5.852 -3.456 12.309 1.00 94.06 99 GLY A N 1
ATOM 741 C CA . GLY A 1 99 ? -5.790 -1.997 12.325 1.00 94.06 99 GLY A CA 1
ATOM 742 C C . GLY A 1 99 ? -4.389 -1.463 12.048 1.00 94.06 99 GLY A C 1
ATOM 743 O O . GLY A 1 99 ? -4.015 -0.420 12.577 1.00 94.06 99 GLY A O 1
ATOM 744 N N . THR A 1 100 ? -3.601 -2.189 11.256 1.00 94.62 100 THR A N 1
ATOM 745 C CA . THR A 1 100 ? -2.258 -1.774 10.852 1.00 94.62 100 THR A CA 1
ATOM 746 C C . THR A 1 100 ? -2.063 -1.973 9.356 1.00 94.62 100 THR A C 1
ATOM 748 O O . THR A 1 100 ? -2.708 -2.821 8.743 1.00 94.62 100 THR A O 1
ATOM 751 N N . LEU A 1 101 ? -1.171 -1.190 8.754 1.00 94.62 101 LEU A N 1
ATOM 752 C CA . LEU A 1 101 ? -0.790 -1.327 7.349 1.00 94.62 101 LEU A CA 1
ATOM 753 C C . LEU A 1 101 ? 0.731 -1.262 7.216 1.00 94.62 101 LEU A C 1
ATOM 755 O O . LEU A 1 101 ? 1.359 -0.351 7.744 1.00 94.62 101 LEU A O 1
ATOM 759 N N . THR A 1 102 ? 1.345 -2.185 6.484 1.00 93.75 102 THR A N 1
ATOM 760 C CA . THR A 1 102 ? 2.791 -2.141 6.220 1.00 93.75 102 THR A CA 1
ATOM 761 C C . THR A 1 102 ? 3.118 -2.590 4.802 1.00 93.75 102 THR A C 1
ATOM 763 O O . THR A 1 102 ? 2.386 -3.388 4.210 1.00 93.75 102 THR A O 1
ATOM 766 N N . ALA A 1 103 ? 4.222 -2.086 4.244 1.00 93.94 103 ALA A N 1
ATOM 767 C CA . ALA A 1 103 ? 4.728 -2.586 2.972 1.00 93.94 103 ALA A CA 1
ATOM 768 C C . ALA A 1 103 ? 5.540 -3.874 3.165 1.00 93.94 103 ALA A C 1
ATOM 770 O O . ALA A 1 103 ? 6.325 -4.007 4.105 1.00 93.94 103 ALA A O 1
ATOM 771 N N . TRP A 1 104 ? 5.361 -4.815 2.247 1.00 92.50 104 TRP A N 1
ATOM 772 C CA . TRP A 1 104 ? 6.012 -6.116 2.217 1.00 92.50 104 TRP A CA 1
ATOM 773 C C . TRP A 1 104 ? 6.861 -6.258 0.961 1.00 92.50 104 TRP A C 1
ATOM 775 O O . TRP A 1 104 ? 6.363 -6.077 -0.156 1.00 92.50 104 TRP A O 1
ATOM 785 N N . ALA A 1 105 ? 8.113 -6.669 1.140 1.00 90.62 105 ALA A N 1
ATOM 786 C CA . ALA A 1 105 ? 8.921 -7.198 0.055 1.00 90.62 105 ALA A CA 1
ATOM 787 C C . ALA A 1 105 ? 8.403 -8.602 -0.280 1.00 90.62 105 ALA A C 1
ATOM 789 O O . ALA A 1 105 ? 8.265 -9.456 0.596 1.00 90.62 105 ALA A O 1
ATOM 790 N N . VAL A 1 106 ? 8.087 -8.858 -1.546 1.00 86.06 106 VAL A N 1
ATOM 791 C CA . VAL A 1 106 ? 7.551 -10.153 -1.978 1.00 86.06 106 VAL A CA 1
ATOM 792 C C . VAL A 1 106 ? 8.694 -11.008 -2.527 1.00 86.06 106 VAL A C 1
ATOM 794 O O . VAL A 1 106 ? 9.304 -10.585 -3.508 1.00 86.06 106 VAL A O 1
ATOM 797 N N . PRO A 1 107 ? 8.962 -12.219 -1.992 1.00 82.06 107 PRO A N 1
ATOM 798 C CA . PRO A 1 107 ? 8.192 -12.999 -1.004 1.00 82.06 107 PRO A CA 1
ATOM 799 C C . PRO A 1 107 ? 8.701 -12.916 0.454 1.00 82.06 107 PRO A C 1
ATOM 801 O O . PRO A 1 107 ? 8.333 -13.755 1.272 1.00 82.06 107 PRO A O 1
ATOM 804 N N . HIS A 1 108 ? 9.583 -11.971 0.776 1.00 84.38 108 HIS A N 1
ATOM 805 C CA . HIS A 1 108 ? 10.405 -11.990 1.996 1.00 84.38 108 HIS A CA 1
ATOM 806 C C . HIS A 1 108 ? 9.711 -11.529 3.284 1.00 84.38 108 HIS A C 1
ATOM 808 O O . HIS A 1 108 ? 10.155 -11.916 4.362 1.00 84.38 108 HIS A O 1
ATOM 814 N N . GLY A 1 109 ? 8.633 -10.744 3.200 1.00 87.25 109 GLY A N 1
ATOM 815 C CA . GLY A 1 109 ? 7.868 -10.301 4.372 1.00 87.25 109 GLY A CA 1
ATOM 816 C C . GLY A 1 109 ? 7.834 -8.780 4.572 1.00 87.25 109 GLY A C 1
ATOM 817 O O . GLY A 1 109 ? 8.127 -8.033 3.634 1.00 87.25 109 GLY A O 1
ATOM 818 N N . PRO A 1 110 ? 7.464 -8.306 5.779 1.00 90.25 110 PRO A N 1
ATOM 819 C CA . PRO A 1 110 ? 7.409 -6.882 6.108 1.00 90.25 110 PRO A CA 1
ATOM 820 C C . PRO A 1 110 ? 8.756 -6.186 5.891 1.00 90.25 110 PRO A C 1
ATOM 822 O O . PRO A 1 110 ? 9.792 -6.670 6.344 1.00 90.25 110 PRO A O 1
ATOM 825 N N . ALA A 1 111 ? 8.737 -5.034 5.224 1.00 88.88 111 ALA A N 1
ATOM 826 C CA . ALA A 1 111 ? 9.940 -4.273 4.889 1.00 88.88 111 ALA A CA 1
ATOM 827 C C . ALA A 1 111 ? 10.290 -3.181 5.915 1.00 88.88 111 ALA A C 1
ATOM 829 O O . ALA A 1 111 ? 11.355 -2.574 5.838 1.00 88.88 111 ALA A O 1
ATOM 830 N N . GLY A 1 112 ? 9.403 -2.906 6.873 1.00 90.38 112 GLY A N 1
ATOM 831 C CA . GLY A 1 112 ? 9.564 -1.797 7.806 1.00 90.38 112 GLY A CA 1
ATOM 832 C C . GLY A 1 112 ? 8.511 -1.787 8.914 1.00 90.38 112 GLY A C 1
ATOM 833 O O . GLY A 1 112 ? 7.817 -2.790 9.106 1.00 90.38 112 GLY A O 1
ATOM 834 N N . PRO A 1 113 ? 8.398 -0.673 9.662 1.00 92.25 113 PRO A N 1
ATOM 835 C CA . PRO A 1 113 ? 7.354 -0.515 10.666 1.00 92.25 113 PRO A CA 1
ATOM 836 C C . PRO A 1 113 ? 5.960 -0.598 10.032 1.00 92.25 113 PRO A C 1
ATOM 838 O O . PRO A 1 113 ? 5.780 -0.398 8.831 1.00 92.25 113 PRO A O 1
ATOM 841 N N . ALA A 1 114 ? 4.959 -0.910 10.847 1.00 94.31 114 ALA A N 1
ATOM 842 C CA . ALA A 1 114 ? 3.573 -0.790 10.429 1.00 94.31 114 ALA A CA 1
ATOM 843 C C . ALA A 1 114 ? 3.041 0.599 10.788 1.00 94.31 114 ALA A C 1
ATOM 845 O O . ALA A 1 114 ? 3.392 1.160 11.824 1.00 94.31 114 ALA A O 1
ATOM 846 N N . LEU A 1 115 ? 2.197 1.144 9.920 1.00 96.44 115 LEU A N 1
ATOM 847 C CA . LEU A 1 115 ? 1.382 2.309 10.208 1.00 96.44 115 LEU A CA 1
ATOM 848 C C . LEU A 1 115 ? 0.185 1.852 11.039 1.00 96.44 115 LEU A C 1
ATOM 850 O O . LEU A 1 115 ? -0.639 1.075 10.552 1.00 96.44 115 LEU A O 1
ATOM 854 N N . ASP A 1 116 ? 0.083 2.341 12.269 1.00 96.19 116 ASP A N 1
ATOM 855 C CA . ASP A 1 116 ? -1.103 2.137 13.097 1.00 96.19 116 ASP A CA 1
ATOM 856 C C . ASP A 1 116 ? -2.272 2.977 12.569 1.00 96.19 116 ASP A C 1
ATOM 858 O O . ASP A 1 116 ? -2.116 4.169 12.287 1.00 96.19 116 ASP A O 1
ATOM 862 N N . LEU A 1 117 ? -3.456 2.371 12.497 1.00 94.19 117 LEU A N 1
ATOM 863 C CA . LEU A 1 117 ? -4.717 3.009 12.110 1.00 94.19 117 LEU A CA 1
ATOM 864 C C . LEU A 1 117 ? -5.582 3.291 13.352 1.00 94.19 117 LEU A C 1
ATOM 866 O O . LEU A 1 117 ? -5.154 3.072 14.488 1.00 94.19 117 LEU A O 1
ATOM 870 N N . ASP A 1 118 ? -6.804 3.794 13.164 1.00 94.50 118 ASP A N 1
ATOM 871 C CA . ASP A 1 118 ? -7.804 3.981 14.237 1.00 94.50 118 ASP A CA 1
ATOM 872 C C . ASP A 1 118 ? -8.539 2.677 14.607 1.00 94.50 118 ASP A C 1
ATOM 874 O O . ASP A 1 118 ? -9.744 2.655 14.856 1.00 94.50 118 ASP A O 1
ATOM 878 N N . GLY A 1 119 ? -7.790 1.575 14.664 1.00 94.38 119 GLY A N 1
ATOM 879 C CA . GLY A 1 119 ? -8.273 0.246 15.029 1.00 94.38 119 GLY A CA 1
ATOM 880 C C . GLY A 1 119 ? -8.609 -0.660 13.838 1.00 94.38 119 GLY A C 1
ATOM 881 O O . GLY A 1 119 ? -8.350 -0.318 12.690 1.00 94.38 119 GLY A O 1
ATOM 882 N N . PRO A 1 120 ? -9.122 -1.872 14.099 1.00 94.44 120 PRO A N 1
ATOM 883 C CA . PRO A 1 120 ? -9.556 -2.793 13.054 1.00 94.44 120 PRO A CA 1
ATOM 884 C C . PRO A 1 120 ? -10.749 -2.270 12.251 1.00 94.44 120 PRO A C 1
ATOM 886 O O . PRO A 1 120 ? -11.696 -1.737 12.833 1.00 94.44 120 PRO A O 1
ATOM 889 N N . GLY A 1 121 ? -10.772 -2.506 10.938 1.00 92.75 121 GLY A N 1
ATOM 890 C CA . GLY A 1 121 ? -11.913 -2.091 10.120 1.00 92.75 121 GLY A CA 1
ATOM 891 C C . GLY A 1 121 ? -11.729 -2.230 8.614 1.00 92.75 121 GLY A C 1
ATOM 892 O O . GLY A 1 121 ? -10.754 -2.804 8.132 1.00 92.75 121 GLY A O 1
ATOM 893 N N . GLU A 1 122 ? -12.702 -1.704 7.872 1.00 91.75 122 GLU A N 1
ATOM 894 C CA . GLU A 1 122 ? -12.599 -1.518 6.425 1.00 91.75 122 GLU A CA 1
ATOM 895 C C . GLU A 1 122 ? -12.055 -0.123 6.112 1.00 91.75 122 GLU A C 1
ATOM 897 O O . GLU A 1 122 ? -12.526 0.878 6.653 1.00 91.75 122 GLU A O 1
ATOM 902 N N . TYR A 1 123 ? -11.082 -0.063 5.208 1.00 91.62 123 TYR A N 1
ATOM 903 C CA . TYR A 1 123 ? -10.405 1.163 4.804 1.00 91.62 123 TYR A CA 1
ATOM 904 C C . TYR A 1 123 ? -10.385 1.286 3.287 1.00 91.62 123 TYR A C 1
ATOM 906 O O . TYR A 1 123 ? -10.256 0.295 2.568 1.00 91.62 123 TYR A O 1
ATOM 914 N N . ILE A 1 124 ? -10.461 2.517 2.786 1.00 91.69 124 ILE A N 1
ATOM 915 C CA . ILE A 1 124 ? -10.205 2.797 1.374 1.00 91.69 124 ILE A CA 1
ATOM 916 C C . ILE A 1 124 ? -8.711 3.044 1.202 1.00 91.69 124 ILE A C 1
ATOM 918 O O . ILE A 1 124 ? -8.194 4.076 1.624 1.00 91.69 124 ILE A O 1
ATOM 922 N N . LEU A 1 125 ? -8.020 2.112 0.550 1.00 91.50 125 LEU A N 1
ATOM 923 C CA . LEU A 1 125 ? -6.627 2.286 0.174 1.00 91.50 125 LEU A CA 1
ATOM 924 C C . LEU A 1 125 ? -6.548 2.962 -1.194 1.00 91.50 125 LEU A C 1
ATOM 926 O O . LEU A 1 125 ? -7.042 2.431 -2.192 1.00 91.50 125 LEU A O 1
ATOM 930 N N . ARG A 1 126 ? -5.897 4.125 -1.240 1.00 90.81 126 ARG A N 1
ATOM 931 C CA . ARG A 1 126 ? -5.530 4.831 -2.473 1.00 90.81 126 ARG A CA 1
ATOM 932 C C . ARG A 1 126 ? -4.034 4.695 -2.673 1.00 90.81 126 ARG A C 1
ATOM 934 O O . ARG A 1 126 ? -3.268 4.999 -1.765 1.00 90.81 126 ARG A O 1
ATOM 941 N N . VAL A 1 127 ? -3.621 4.243 -3.851 1.00 90.62 127 VAL A N 1
ATOM 942 C CA . VAL A 1 127 ? -2.202 4.116 -4.182 1.00 90.62 127 VAL A CA 1
ATOM 943 C C . VAL A 1 127 ? -1.861 5.137 -5.249 1.00 90.62 127 VAL A C 1
ATOM 945 O O . VAL A 1 127 ? -2.457 5.157 -6.326 1.00 90.62 127 VAL A O 1
ATOM 948 N N . PHE A 1 128 ? -0.880 5.972 -4.943 1.00 89.12 128 PHE A N 1
ATOM 949 C CA . PHE A 1 128 ? -0.300 6.929 -5.872 1.00 89.12 128 PHE A CA 1
ATOM 950 C C . PHE A 1 128 ? 1.098 6.460 -6.248 1.00 89.12 128 PHE A C 1
ATOM 952 O O . PHE A 1 128 ? 1.778 5.787 -5.472 1.00 89.12 128 PHE A O 1
ATOM 959 N N . ARG A 1 129 ? 1.529 6.814 -7.456 1.00 86.31 129 ARG A N 1
ATOM 960 C CA . ARG A 1 129 ? 2.904 6.598 -7.889 1.00 86.31 129 ARG A CA 1
ATOM 961 C C . ARG A 1 129 ? 3.512 7.932 -8.267 1.00 86.31 129 ARG A C 1
ATOM 963 O O . ARG A 1 129 ? 3.055 8.573 -9.209 1.00 86.31 129 ARG A O 1
ATOM 970 N N . GLU A 1 130 ? 4.582 8.283 -7.575 1.00 83.12 130 GLU A N 1
ATOM 971 C CA . GLU A 1 130 ? 5.428 9.415 -7.922 1.00 83.12 130 GLU A CA 1
ATOM 972 C C . GLU A 1 130 ? 6.693 8.906 -8.620 1.00 83.12 130 GLU A C 1
ATOM 974 O O . GLU A 1 130 ? 7.368 7.988 -8.152 1.00 83.12 130 GLU A O 1
ATOM 979 N N . GLY A 1 131 ? 6.992 9.467 -9.793 1.00 76.44 131 GLY A N 1
ATOM 980 C CA . GLY A 1 131 ? 8.070 8.979 -10.652 1.00 76.44 131 GLY A CA 1
ATOM 981 C C . GLY A 1 131 ? 7.774 7.622 -11.314 1.00 76.44 131 GLY A C 1
ATOM 982 O O . GLY A 1 131 ? 6.632 7.179 -11.432 1.00 76.44 131 GLY A O 1
ATOM 983 N N . GLY A 1 132 ? 8.821 6.958 -11.808 1.00 68.88 132 GLY A N 1
ATOM 984 C CA . GLY A 1 132 ? 8.683 5.756 -12.643 1.00 68.88 132 GLY A CA 1
ATOM 985 C C . GLY A 1 132 ? 8.568 6.070 -14.143 1.00 68.88 132 GLY A C 1
ATOM 986 O O . GLY A 1 132 ? 8.821 7.189 -14.575 1.00 68.88 132 GLY A O 1
ATOM 987 N N . GLY A 1 133 ? 8.235 5.067 -14.961 1.00 64.88 133 GLY A N 1
ATOM 988 C CA . GLY A 1 133 ? 8.043 5.242 -16.412 1.00 64.88 133 GLY A CA 1
ATOM 989 C C . GLY A 1 133 ? 9.311 5.033 -17.247 1.00 64.88 133 GLY A C 1
ATOM 990 O O . GLY A 1 133 ? 10.241 4.348 -16.815 1.00 64.88 133 GLY A O 1
ATOM 991 N N . GLU A 1 134 ? 9.341 5.565 -18.474 1.00 63.28 134 GLU A N 1
ATOM 992 C CA . GLU A 1 134 ? 10.480 5.387 -19.392 1.00 63.28 134 GLU A CA 1
ATOM 993 C C . GLU A 1 134 ? 11.794 5.897 -18.804 1.00 63.28 134 GLU A C 1
ATOM 995 O O . GLU A 1 134 ? 12.807 5.222 -18.937 1.00 63.28 134 GLU A O 1
ATOM 1000 N N . GLU A 1 135 ? 11.783 7.010 -18.072 1.00 64.81 135 GLU A N 1
ATOM 1001 C CA . GLU A 1 135 ? 12.998 7.562 -17.466 1.00 64.81 135 GLU A CA 1
ATOM 1002 C C . GLU A 1 135 ? 13.567 6.660 -16.364 1.00 64.81 135 GLU A C 1
ATOM 1004 O O . GLU A 1 135 ? 14.774 6.429 -16.301 1.00 64.81 135 GLU A O 1
ATOM 1009 N N . ALA A 1 136 ? 12.710 6.092 -15.510 1.00 66.06 136 ALA A N 1
ATOM 1010 C CA . ALA A 1 136 ? 13.149 5.134 -14.496 1.00 66.06 136 ALA A CA 1
ATOM 1011 C C . ALA A 1 136 ? 13.648 3.826 -15.132 1.00 66.06 136 ALA A C 1
ATOM 1013 O O . ALA A 1 136 ? 14.655 3.269 -14.691 1.00 66.06 136 ALA A O 1
ATOM 1014 N N . ARG A 1 137 ? 12.992 3.367 -16.210 1.00 64.06 137 ARG A N 1
ATOM 1015 C CA . ARG A 1 137 ? 13.447 2.216 -17.005 1.00 64.06 137 ARG A CA 1
ATOM 1016 C C . ARG A 1 137 ? 14.794 2.487 -17.672 1.00 64.06 137 ARG A C 1
ATOM 1018 O O . ARG A 1 137 ? 15.654 1.613 -17.635 1.00 64.06 137 ARG A O 1
ATOM 1025 N N . ALA A 1 138 ? 14.986 3.675 -18.237 1.00 65.81 138 ALA A N 1
ATOM 1026 C CA . ALA A 1 138 ? 16.221 4.082 -18.895 1.00 65.81 138 ALA A CA 1
ATOM 1027 C C . ALA A 1 138 ? 17.385 4.145 -17.899 1.00 65.81 138 ALA A C 1
ATOM 1029 O O . ALA A 1 138 ? 18.440 3.580 -18.173 1.00 65.81 138 ALA A O 1
ATOM 1030 N N . ARG A 1 139 ? 17.183 4.731 -16.707 1.00 67.00 139 ARG A N 1
ATOM 1031 C CA . ARG A 1 139 ? 18.197 4.733 -15.636 1.00 67.00 139 ARG A CA 1
ATOM 1032 C C . ARG A 1 139 ? 18.589 3.316 -15.214 1.00 67.00 139 ARG A C 1
ATOM 1034 O O . ARG A 1 139 ? 19.775 3.015 -15.139 1.00 67.00 139 ARG A O 1
ATOM 1041 N N . ALA A 1 140 ? 17.610 2.434 -15.009 1.00 63.62 140 ALA A N 1
ATOM 1042 C CA . ALA A 1 140 ? 17.875 1.044 -14.639 1.00 63.62 140 ALA A CA 1
ATOM 1043 C C . ALA A 1 140 ? 18.656 0.280 -15.728 1.00 63.62 140 ALA A C 1
ATOM 1045 O O . ALA A 1 140 ? 19.566 -0.485 -15.417 1.00 63.62 140 ALA A O 1
ATOM 1046 N N . GLN A 1 141 ? 18.333 0.505 -17.006 1.00 64.75 141 GLN A N 1
ATOM 1047 C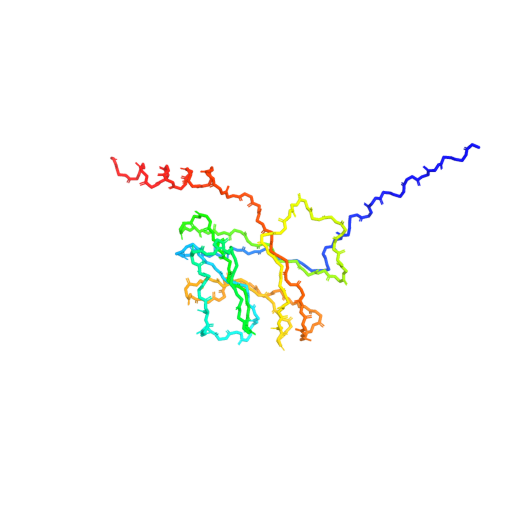 CA . GLN A 1 141 ? 19.043 -0.106 -18.136 1.00 64.75 141 GLN A CA 1
ATOM 1048 C C . GLN A 1 141 ? 20.479 0.420 -18.270 1.00 64.75 141 GLN A C 1
ATOM 1050 O O . GLN A 1 141 ? 21.388 -0.359 -18.549 1.00 64.75 141 GLN A O 1
ATOM 1055 N N . TRP A 1 142 ? 20.702 1.713 -18.019 1.00 62.16 142 TRP A N 1
ATOM 1056 C CA . TRP A 1 142 ? 22.038 2.314 -18.062 1.00 62.16 142 TRP A CA 1
ATOM 1057 C C . TRP A 1 142 ? 22.957 1.753 -16.974 1.00 62.16 142 TRP A C 1
ATOM 1059 O O . TRP A 1 142 ? 24.114 1.438 -17.249 1.00 62.16 142 TRP A O 1
ATOM 1069 N N . SER A 1 143 ? 22.432 1.569 -15.758 1.00 61.00 143 SER A N 1
ATOM 1070 C CA . SER A 1 143 ? 23.176 0.975 -14.641 1.00 61.00 143 SER A CA 1
ATOM 1071 C C . SER A 1 143 ? 23.526 -0.498 -14.871 1.00 61.00 143 SER A C 1
ATOM 1073 O O . SER A 1 143 ? 24.584 -0.938 -14.437 1.00 61.00 143 SER A O 1
ATOM 1075 N N . ALA A 1 144 ? 22.684 -1.254 -15.582 1.00 60.09 144 ALA A N 1
ATOM 1076 C CA . ALA A 1 144 ? 22.960 -2.653 -15.914 1.00 60.09 144 ALA A CA 1
ATOM 1077 C C . ALA A 1 144 ? 23.992 -2.824 -17.049 1.00 60.09 144 ALA A C 1
ATOM 1079 O O . ALA A 1 144 ? 24.634 -3.864 -17.133 1.00 60.09 144 ALA A O 1
ATOM 1080 N N . GLY A 1 145 ? 24.156 -1.820 -17.919 1.00 52.34 145 GLY A N 1
ATOM 1081 C CA . GLY A 1 145 ? 25.020 -1.894 -19.105 1.00 52.34 145 GLY A CA 1
ATOM 1082 C C . GLY A 1 145 ? 26.443 -1.343 -18.948 1.00 52.34 145 GLY A C 1
ATOM 1083 O O . GLY A 1 145 ? 27.208 -1.422 -19.900 1.00 52.34 145 GLY A O 1
ATOM 1084 N N . HIS A 1 146 ? 26.804 -0.753 -17.803 1.00 52.59 146 HIS A N 1
ATOM 1085 C CA . HIS A 1 146 ? 28.133 -0.153 -17.556 1.00 52.59 146 HIS A CA 1
ATOM 1086 C C . HIS A 1 146 ? 28.923 -0.843 -16.423 1.00 52.59 146 HIS A C 1
ATOM 1088 O O . HIS A 1 146 ? 29.913 -0.301 -15.942 1.00 52.59 146 HIS A O 1
ATOM 1094 N N . GLY A 1 147 ? 28.484 -2.030 -15.986 1.00 47.56 147 GLY A N 1
ATOM 1095 C CA . GLY A 1 147 ? 29.117 -2.804 -14.911 1.00 47.56 147 GLY A CA 1
ATOM 1096 C C . GLY A 1 147 ? 30.170 -3.829 -15.352 1.00 47.56 147 GLY A C 1
ATOM 1097 O O . GLY A 1 147 ? 30.786 -4.439 -14.486 1.00 47.56 147 GLY A O 1
ATOM 1098 N N . GLU A 1 148 ? 30.396 -4.024 -16.653 1.00 45.78 148 GLU A N 1
ATOM 1099 C CA . GLU A 1 148 ? 31.442 -4.922 -17.161 1.00 45.78 148 GLU A CA 1
ATOM 1100 C C . GLU A 1 148 ? 32.228 -4.235 -18.285 1.00 45.78 148 GLU A C 1
ATOM 1102 O O . GLU A 1 148 ? 31.759 -4.112 -19.418 1.00 45.78 148 GLU A O 1
ATOM 1107 N N . GLY A 1 149 ? 33.424 -3.764 -17.935 1.00 42.03 149 GLY A N 1
ATOM 1108 C CA . GLY A 1 149 ? 34.454 -3.225 -18.818 1.00 42.03 149 GLY A CA 1
ATOM 1109 C C . GLY A 1 149 ? 35.782 -3.192 -18.083 1.00 42.03 149 GLY A C 1
ATOM 1110 O O . GLY A 1 149 ? 35.815 -2.564 -17.002 1.00 42.03 149 GLY A O 1
#

Mean predicted aligned error: 9.78 Å